Protein AF-A0A1Y0L9Y8-F1 (afdb_monomer)

Secondary structure (DSSP, 8-state):
---GGG--HHHHHHHHHHHHHHHHHHHHHHHHHHHTSPPPHHHHHHHHHHHHHHHHHHHHHTT--

Nearest PDB structures (foldseek):
  4ne1-assembly1_K  TM=6.986E-01  e=6.744E+00  Homo sapiens
  5l89-assembly3_U  TM=5.239E-01  e=8.298E+00  Rhodospirillum rubrum
  6sv1-assembly2_T  TM=5.358E-01  e=8.298E+00  Rhodospirillum rubrum

Sequence (65 aa):
MTDITELVQSDINSAMLSSIEGFAFLVVDSLEFEMGRELTGEESQRVFQQVETAINNVTSEGGAA

Structure (mmCIF, N/CA/C/O backbone):
data_AF-A0A1Y0L9Y8-F1
#
_entry.id   AF-A0A1Y0L9Y8-F1
#
loop_
_atom_site.group_PDB
_atom_site.id
_atom_site.type_symbol
_atom_site.label_atom_id
_atom_site.label_alt_id
_atom_site.label_comp_id
_atom_site.label_asym_id
_atom_site.label_entity_id
_atom_site.label_seq_id
_atom_site.pdbx_PDB_ins_code
_atom_site.Cartn_x
_atom_site.Cartn_y
_atom_site.Cartn_z
_atom_site.occupancy
_atom_site.B_iso_or_equiv
_atom_site.auth_seq_id
_atom_site.auth_comp_id
_atom_site.auth_asym_id
_atom_site.auth_atom_id
_atom_site.pdbx_PDB_model_num
ATOM 1 N N . MET A 1 1 ? 1.932 3.659 -28.245 1.00 57.59 1 MET A N 1
ATOM 2 C CA . MET A 1 1 ? 2.366 2.428 -27.562 1.00 57.59 1 MET A CA 1
ATOM 3 C C . MET A 1 1 ? 3.846 2.607 -27.332 1.00 57.59 1 MET A C 1
ATOM 5 O O . MET A 1 1 ? 4.570 2.642 -28.315 1.00 57.59 1 MET A O 1
ATOM 9 N N . THR A 1 2 ? 4.245 2.911 -26.099 1.00 66.88 2 THR A N 1
ATOM 10 C CA . THR A 1 2 ? 5.659 3.083 -25.743 1.00 66.88 2 THR A CA 1
ATOM 11 C C . THR A 1 2 ? 6.335 1.730 -25.892 1.00 66.88 2 THR A C 1
ATOM 13 O O . THR A 1 2 ? 5.795 0.736 -25.401 1.00 66.88 2 THR A O 1
ATOM 16 N N . ASP A 1 3 ? 7.447 1.671 -26.617 1.00 81.06 3 ASP A N 1
ATOM 17 C CA . ASP A 1 3 ? 8.227 0.442 -26.683 1.00 81.06 3 ASP A CA 1
ATOM 18 C C . ASP A 1 3 ? 8.809 0.163 -25.289 1.00 81.06 3 ASP A C 1
ATOM 20 O O . ASP A 1 3 ? 9.313 1.072 -24.627 1.00 81.06 3 ASP A O 1
ATOM 24 N N . ILE A 1 4 ? 8.729 -1.086 -24.821 1.00 79.62 4 ILE A N 1
ATOM 25 C CA . ILE A 1 4 ? 9.280 -1.487 -23.518 1.00 79.62 4 ILE A CA 1
ATOM 26 C C . ILE A 1 4 ? 10.790 -1.194 -23.457 1.00 79.62 4 ILE A C 1
ATOM 28 O O . ILE A 1 4 ? 11.328 -0.960 -22.378 1.00 79.62 4 ILE A O 1
ATOM 32 N N . THR A 1 5 ? 11.470 -1.163 -24.611 1.00 79.69 5 THR A N 1
ATOM 33 C CA . THR A 1 5 ? 12.903 -0.855 -24.710 1.00 79.69 5 THR A CA 1
ATOM 34 C C . THR A 1 5 ? 13.234 0.628 -24.543 1.00 79.69 5 THR A C 1
ATOM 36 O O . THR A 1 5 ? 14.404 0.963 -24.384 1.00 79.69 5 THR A O 1
ATOM 39 N N . GLU A 1 6 ? 12.237 1.516 -24.598 1.00 83.00 6 GLU A N 1
ATOM 40 C CA . GLU A 1 6 ? 12.397 2.967 -24.423 1.00 83.00 6 GLU A CA 1
ATOM 41 C C . GLU A 1 6 ? 12.032 3.447 -23.009 1.00 83.00 6 GLU A C 1
ATOM 43 O O . GLU A 1 6 ? 12.168 4.635 -22.719 1.00 83.00 6 GLU A O 1
ATOM 48 N N . LEU A 1 7 ? 11.589 2.545 -22.120 1.00 84.19 7 LEU A N 1
ATOM 49 C CA . LEU A 1 7 ? 11.280 2.894 -20.733 1.00 84.19 7 LEU A CA 1
ATOM 50 C C . LEU A 1 7 ? 12.541 3.346 -20.005 1.00 84.19 7 LEU A C 1
ATOM 52 O O . LEU A 1 7 ? 13.523 2.608 -19.887 1.00 84.19 7 LEU A O 1
ATOM 56 N N . VAL A 1 8 ? 12.488 4.553 -19.457 1.00 88.06 8 VAL A N 1
ATOM 57 C CA . VAL A 1 8 ? 13.528 5.036 -18.554 1.00 88.06 8 VAL A CA 1
ATOM 58 C C . VAL A 1 8 ? 13.191 4.648 -17.119 1.00 88.06 8 VAL A C 1
ATOM 60 O O . VAL A 1 8 ? 12.043 4.378 -16.766 1.00 88.06 8 VAL A O 1
ATOM 63 N N . GLN A 1 9 ? 14.200 4.652 -16.246 1.00 85.38 9 GLN A N 1
ATOM 64 C CA . GLN A 1 9 ? 14.025 4.289 -14.837 1.00 85.38 9 GLN A CA 1
ATOM 65 C C . GLN A 1 9 ? 12.919 5.102 -14.143 1.00 85.38 9 GLN A C 1
ATOM 67 O O . GLN A 1 9 ? 12.239 4.578 -13.265 1.00 85.38 9 GLN A O 1
ATOM 72 N N . SER A 1 10 ? 12.704 6.364 -14.534 1.00 86.56 10 SER A N 1
ATOM 73 C CA . SER A 1 10 ? 11.614 7.174 -13.981 1.00 86.56 10 SER A CA 1
ATOM 74 C C . SER A 1 10 ? 10.233 6.612 -14.311 1.00 86.56 10 SER A C 1
ATOM 76 O O . SER A 1 10 ? 9.367 6.650 -13.445 1.00 86.56 10 SER A O 1
ATOM 78 N N . ASP A 1 11 ? 10.036 6.041 -15.501 1.00 89.12 11 ASP A N 1
ATOM 79 C CA . ASP A 1 11 ? 8.756 5.440 -15.893 1.00 89.12 11 ASP A CA 1
ATOM 80 C C . ASP A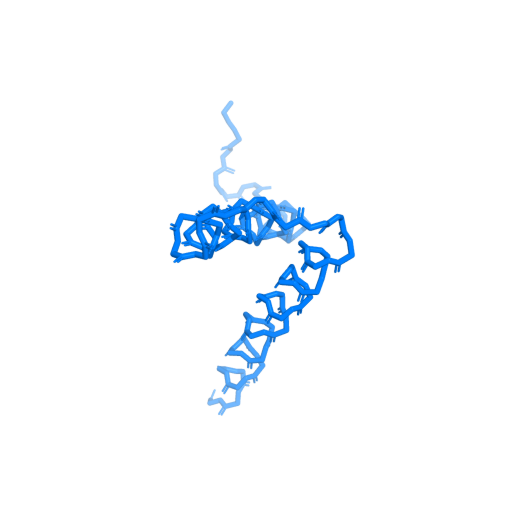 1 11 ? 8.466 4.200 -15.046 1.00 89.12 11 ASP A C 1
ATOM 82 O O . ASP A 1 11 ? 7.354 4.016 -14.552 1.00 89.12 11 ASP A O 1
ATOM 86 N N . ILE A 1 12 ? 9.500 3.382 -14.816 1.00 87.50 12 ILE A N 1
ATOM 87 C CA . ILE A 1 12 ? 9.428 2.205 -13.945 1.00 87.50 12 ILE A CA 1
ATOM 88 C C . ILE A 1 12 ? 9.110 2.635 -12.510 1.00 87.50 12 ILE A C 1
ATOM 90 O O . ILE A 1 12 ? 8.198 2.086 -11.896 1.00 87.50 12 ILE A O 1
ATOM 94 N N . ASN A 1 13 ? 9.796 3.654 -11.987 1.00 86.25 13 ASN A N 1
ATOM 95 C CA . ASN A 1 13 ? 9.552 4.164 -10.638 1.00 86.25 13 ASN A CA 1
ATOM 96 C C . ASN A 1 13 ? 8.122 4.710 -10.484 1.00 86.25 13 ASN A C 1
ATOM 98 O O . ASN A 1 13 ? 7.464 4.435 -9.483 1.00 86.25 13 ASN A O 1
ATOM 102 N N . SER A 1 14 ? 7.612 5.447 -11.475 1.00 88.62 14 SER A N 1
ATOM 103 C CA . SER A 1 14 ? 6.231 5.940 -11.472 1.00 88.62 14 SER A CA 1
ATOM 104 C C . SER A 1 14 ? 5.207 4.806 -11.542 1.00 88.62 14 SER A C 1
ATOM 106 O O . SER A 1 14 ? 4.197 4.850 -10.835 1.00 88.62 14 SER A O 1
ATOM 108 N N . ALA A 1 15 ? 5.467 3.770 -12.344 1.00 90.88 15 ALA A N 1
ATOM 109 C CA . ALA A 1 15 ? 4.616 2.586 -12.408 1.00 90.88 15 ALA A CA 1
ATOM 110 C C . ALA A 1 15 ? 4.617 1.810 -11.081 1.00 90.88 15 ALA A C 1
ATOM 112 O O . ALA A 1 15 ? 3.560 1.371 -10.626 1.00 90.88 15 ALA A O 1
ATOM 113 N N . MET A 1 16 ? 5.778 1.684 -10.431 1.00 89.50 16 MET A N 1
ATOM 114 C CA . MET A 1 16 ? 5.895 1.080 -9.102 1.00 89.50 16 MET A CA 1
ATOM 115 C C . MET A 1 16 ? 5.103 1.868 -8.059 1.00 89.50 16 MET A C 1
ATOM 117 O O . MET A 1 16 ? 4.307 1.269 -7.343 1.00 89.50 16 MET A O 1
ATOM 121 N N . LEU A 1 17 ? 5.251 3.197 -8.014 1.00 88.81 17 LEU A N 1
ATOM 122 C CA . LEU A 1 17 ? 4.499 4.045 -7.085 1.00 88.81 17 LEU A CA 1
ATOM 123 C C . LEU A 1 17 ? 2.984 3.896 -7.288 1.00 88.81 17 LEU A C 1
ATOM 125 O O . LEU A 1 17 ? 2.262 3.621 -6.335 1.00 88.81 17 LEU A O 1
ATOM 129 N N . SER A 1 18 ? 2.522 3.966 -8.540 1.00 91.75 18 SER A N 1
ATOM 130 C CA . SER A 1 18 ? 1.100 3.782 -8.874 1.00 91.75 18 SER A CA 1
ATOM 131 C C . SER A 1 18 ? 0.590 2.391 -8.466 1.00 91.75 18 SER A C 1
ATOM 133 O O . SER A 1 18 ? -0.553 2.228 -8.043 1.00 91.75 18 SER A O 1
ATOM 135 N N . SER A 1 19 ? 1.445 1.369 -8.571 1.00 93.38 19 SER A N 1
ATOM 136 C CA . SER A 1 19 ? 1.114 0.002 -8.153 1.00 93.38 19 SER A CA 1
ATOM 137 C C . SER A 1 19 ? 1.007 -0.123 -6.631 1.00 93.38 19 SER A C 1
ATOM 139 O O . SER A 1 19 ? 0.116 -0.819 -6.146 1.00 93.38 19 SER A O 1
ATOM 141 N N . ILE A 1 20 ? 1.872 0.564 -5.875 1.00 93.06 20 ILE A N 1
ATOM 142 C CA . ILE A 1 20 ? 1.808 0.626 -4.405 1.00 93.06 20 ILE A CA 1
ATOM 143 C C . ILE A 1 20 ? 0.507 1.301 -3.964 1.00 93.06 20 ILE A C 1
ATOM 145 O O . ILE A 1 20 ? -0.182 0.770 -3.097 1.00 93.06 20 ILE A O 1
ATOM 149 N N . GLU A 1 21 ? 0.135 2.423 -4.584 1.00 92.62 21 GLU A N 1
ATOM 150 C CA . GLU A 1 21 ? -1.125 3.127 -4.304 1.00 92.62 21 GLU A CA 1
ATOM 151 C C . GLU A 1 21 ? -2.346 2.232 -4.557 1.00 92.62 21 GLU A C 1
ATOM 153 O O . GLU A 1 21 ? -3.213 2.098 -3.692 1.00 92.62 21 GLU A O 1
ATOM 158 N N . GLY A 1 22 ? -2.387 1.559 -5.712 1.00 95.38 22 GLY A N 1
ATOM 159 C CA . GLY A 1 22 ? -3.465 0.628 -6.044 1.00 95.38 22 GLY A CA 1
ATOM 160 C C . GLY A 1 22 ? -3.539 -0.563 -5.087 1.0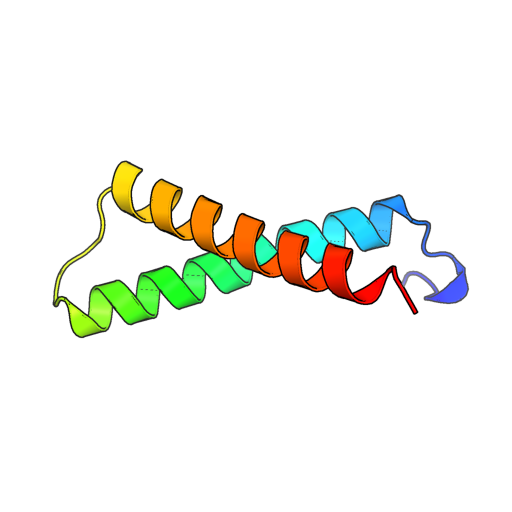0 95.38 22 GLY A C 1
ATOM 161 O O . GLY A 1 22 ? -4.627 -0.955 -4.667 1.00 95.38 22 GLY A O 1
ATOM 162 N N . PHE A 1 23 ? -2.395 -1.124 -4.693 1.00 95.25 23 PHE A N 1
ATOM 163 C CA . PHE A 1 23 ? -2.364 -2.223 -3.731 1.0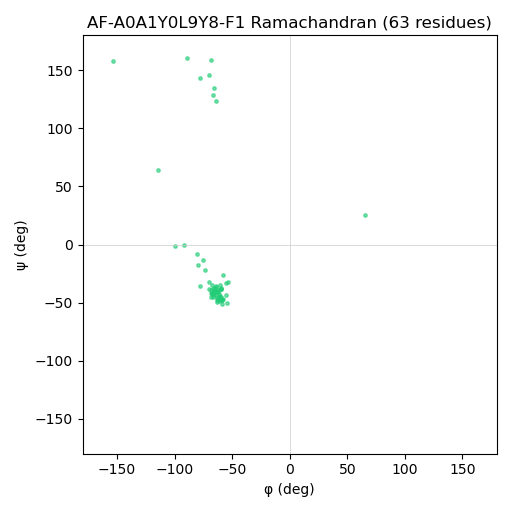0 95.25 23 PHE A CA 1
ATOM 164 C C . PHE A 1 23 ? -2.793 -1.772 -2.329 1.00 95.25 23 PHE A C 1
ATOM 166 O O . PHE A 1 23 ? -3.587 -2.457 -1.691 1.00 95.25 23 PHE A O 1
ATOM 173 N N . ALA A 1 24 ? -2.348 -0.600 -1.869 1.00 96.25 24 ALA A N 1
ATOM 174 C CA . ALA A 1 24 ? -2.771 -0.035 -0.591 1.00 96.25 24 ALA A CA 1
ATOM 175 C C . ALA A 1 24 ? -4.290 0.188 -0.531 1.00 96.25 24 ALA A C 1
ATOM 177 O O . ALA A 1 24 ? -4.901 -0.103 0.494 1.00 96.25 24 ALA A O 1
ATOM 178 N N . PHE A 1 25 ? -4.910 0.623 -1.633 1.00 96.31 25 PHE A N 1
ATOM 179 C CA . PHE A 1 25 ? -6.367 0.724 -1.736 1.00 96.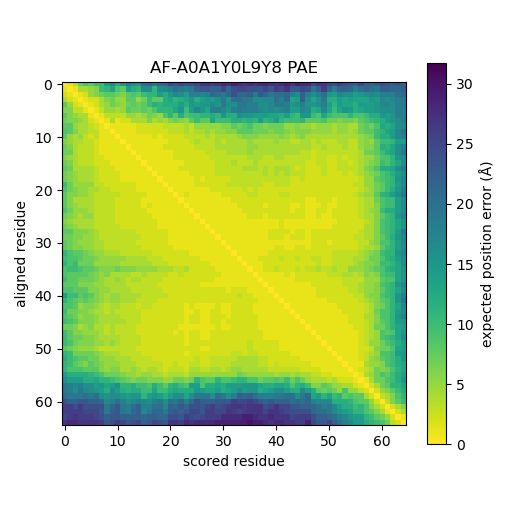31 25 PHE A CA 1
ATOM 180 C C . PHE A 1 25 ? -7.063 -0.632 -1.540 1.00 96.31 25 PHE A C 1
ATOM 182 O O . PHE A 1 25 ? -8.009 -0.724 -0.764 1.00 96.31 25 PHE A O 1
ATOM 189 N N . LEU A 1 26 ? -6.570 -1.701 -2.177 1.00 97.81 26 LEU A N 1
ATOM 190 C CA . LEU A 1 26 ? -7.128 -3.052 -2.005 1.00 97.81 26 LEU A CA 1
ATOM 191 C C . LEU A 1 26 ? -6.977 -3.571 -0.567 1.00 97.81 26 LEU A C 1
ATOM 193 O O . LEU A 1 26 ? -7.856 -4.272 -0.062 1.00 97.81 26 LEU A O 1
ATOM 197 N N . VAL A 1 27 ? -5.870 -3.229 0.102 1.00 97.62 27 VAL A N 1
ATOM 198 C CA . VAL A 1 27 ? -5.662 -3.562 1.519 1.00 97.62 27 VAL A CA 1
ATOM 199 C C . VAL A 1 27 ? -6.662 -2.812 2.400 1.00 97.62 27 VAL A C 1
ATOM 201 O O . VAL A 1 27 ? -7.238 -3.424 3.295 1.00 97.62 27 VAL A O 1
ATOM 204 N N . VAL A 1 28 ? -6.903 -1.521 2.141 1.00 98.19 28 VAL A N 1
ATOM 205 C CA . VAL A 1 28 ? -7.930 -0.738 2.850 1.00 98.19 28 VAL A CA 1
ATOM 206 C C . VAL A 1 28 ? -9.312 -1.365 2.671 1.00 98.19 28 VAL A C 1
ATOM 208 O O . VAL A 1 28 ? -9.946 -1.666 3.675 1.00 98.19 28 VAL A O 1
ATOM 211 N N . ASP A 1 29 ? -9.732 -1.649 1.436 1.00 97.88 29 ASP A N 1
ATOM 212 C CA . ASP A 1 29 ? -11.036 -2.267 1.135 1.00 97.88 29 ASP A CA 1
ATOM 213 C C . ASP A 1 29 ? -11.228 -3.598 1.885 1.00 97.88 29 ASP A C 1
ATOM 215 O O . ASP A 1 29 ? -12.259 -3.843 2.514 1.00 97.88 29 ASP A O 1
ATOM 219 N N . SER A 1 30 ? -10.182 -4.429 1.915 1.00 98.19 30 SER A N 1
ATOM 220 C CA . SER A 1 30 ? -10.200 -5.700 2.650 1.00 98.19 30 SER A CA 1
ATOM 221 C C . SER A 1 30 ? -10.355 -5.494 4.163 1.00 98.19 30 SER A C 1
ATOM 223 O O . SER A 1 30 ? -11.138 -6.194 4.804 1.00 98.19 30 SER A O 1
ATOM 225 N N . LEU A 1 31 ? -9.640 -4.523 4.743 1.00 98.12 31 LEU A N 1
ATOM 226 C CA . LEU A 1 31 ? -9.735 -4.201 6.170 1.00 98.12 31 LEU A CA 1
ATOM 227 C C . LEU A 1 31 ? -11.108 -3.627 6.534 1.00 98.12 31 LEU A C 1
ATOM 229 O O . LEU A 1 31 ? -11.677 -4.004 7.556 1.00 98.12 31 LEU A O 1
ATOM 233 N N . GLU A 1 32 ? -11.659 -2.740 5.708 1.00 98.25 32 GLU A N 1
ATOM 234 C CA . GLU A 1 32 ? -12.986 -2.155 5.915 1.00 98.25 32 GLU A CA 1
ATOM 235 C C . GLU A 1 32 ? -14.085 -3.220 5.865 1.00 98.25 32 GLU A C 1
ATOM 237 O O . GLU A 1 32 ? -14.987 -3.225 6.712 1.00 98.25 32 GLU A O 1
ATOM 242 N N . PHE A 1 33 ? -13.969 -4.171 4.931 1.00 97.56 33 PHE A N 1
ATOM 243 C CA . PHE A 1 33 ? -14.847 -5.335 4.853 1.00 97.56 33 PHE A CA 1
ATOM 244 C C . PHE A 1 33 ? -14.793 -6.178 6.136 1.00 97.56 33 PHE A C 1
ATOM 246 O O . PHE A 1 33 ? -15.839 -6.510 6.697 1.00 97.56 33 PHE A O 1
ATOM 253 N N . GLU A 1 34 ? -13.595 -6.496 6.636 1.00 97.94 34 GLU A N 1
ATOM 254 C CA . GLU A 1 34 ? -13.419 -7.285 7.863 1.00 97.94 34 GLU A CA 1
ATOM 255 C C . GLU A 1 34 ? -13.898 -6.549 9.124 1.00 97.94 34 GLU A C 1
ATOM 257 O O . GLU A 1 34 ? -14.482 -7.157 10.024 1.00 97.94 34 GLU A O 1
ATOM 262 N N . MET A 1 35 ? -13.672 -5.236 9.200 1.00 97.06 35 MET A N 1
ATOM 263 C CA . MET A 1 35 ? -14.055 -4.405 10.345 1.00 97.06 35 MET A CA 1
ATOM 264 C C . MET A 1 35 ? -15.538 -4.019 10.338 1.00 97.06 35 MET A C 1
ATOM 266 O O . MET A 1 35 ? -16.060 -3.586 11.369 1.00 97.06 35 MET A O 1
ATOM 270 N N . GLY A 1 36 ? -16.213 -4.140 9.192 1.00 98.19 36 GLY A N 1
ATOM 271 C CA . GLY A 1 36 ? -17.597 -3.708 9.011 1.00 98.19 36 GLY A CA 1
ATOM 272 C C . GLY A 1 36 ? -17.780 -2.191 9.124 1.00 98.19 36 GLY A C 1
ATOM 273 O O . GLY A 1 36 ? -18.863 -1.735 9.498 1.00 98.19 36 GLY A O 1
ATOM 274 N N . ARG A 1 37 ? -16.728 -1.408 8.854 1.00 98.19 37 ARG A N 1
ATOM 275 C CA . ARG A 1 37 ? -16.765 0.061 8.818 1.00 98.19 37 ARG A CA 1
ATOM 276 C C . ARG A 1 37 ? -15.683 0.620 7.902 1.00 98.19 37 ARG A C 1
ATOM 278 O O . ARG A 1 37 ? -14.641 -0.002 7.742 1.00 98.19 37 ARG A O 1
ATOM 285 N N . GLU A 1 38 ? -15.895 1.843 7.431 1.00 98.06 38 GLU A N 1
ATOM 286 C CA . GLU A 1 38 ? -14.869 2.613 6.726 1.00 98.06 38 GLU A CA 1
ATOM 287 C C . GLU A 1 38 ? -13.749 3.063 7.678 1.00 98.06 38 GLU A C 1
ATOM 289 O O . GLU A 1 38 ? -13.970 3.362 8.865 1.00 98.06 38 GLU A O 1
ATOM 294 N N . LEU A 1 39 ? -12.533 3.116 7.145 1.00 98.00 39 LEU A N 1
ATOM 295 C CA . LEU A 1 39 ? -11.378 3.723 7.775 1.00 98.00 39 LEU A CA 1
ATOM 296 C C . LEU A 1 39 ? -11.450 5.243 7.626 1.00 98.00 39 LEU A C 1
ATOM 298 O O . LEU A 1 39 ? -11.861 5.806 6.613 1.00 98.00 39 LEU A O 1
ATOM 302 N N . THR A 1 40 ? -11.006 5.940 8.663 1.00 98.12 40 THR A N 1
ATOM 303 C CA . THR A 1 40 ? -10.765 7.380 8.569 1.00 98.12 40 THR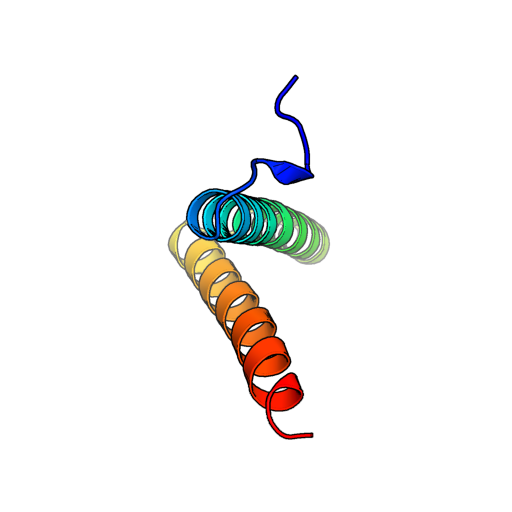 A CA 1
ATOM 304 C C . THR A 1 40 ? -9.582 7.660 7.644 1.00 98.12 40 THR A C 1
ATOM 306 O O . THR A 1 40 ? -8.696 6.823 7.482 1.00 98.12 40 THR A O 1
ATOM 309 N N . GLY A 1 41 ? -9.491 8.879 7.104 1.00 96.81 41 GLY A N 1
ATOM 310 C CA . GLY A 1 41 ? -8.353 9.263 6.259 1.00 96.81 41 GLY A CA 1
ATOM 311 C C . GLY A 1 41 ? -6.989 9.067 6.939 1.00 96.81 41 GLY A C 1
ATOM 312 O O . GLY A 1 41 ? -6.024 8.683 6.285 1.00 96.81 41 GLY A O 1
ATOM 313 N N . GLU A 1 42 ? -6.910 9.251 8.261 1.00 97.88 42 GLU A N 1
ATOM 314 C CA . GLU A 1 42 ? -5.692 8.966 9.031 1.00 97.88 42 GLU A CA 1
ATOM 315 C C . GLU A 1 42 ? -5.373 7.466 9.105 1.00 97.88 42 GLU A C 1
ATOM 317 O O . GLU A 1 42 ? -4.207 7.078 9.043 1.00 97.88 42 GLU A O 1
ATOM 322 N N . GLU A 1 43 ? -6.388 6.614 9.252 1.00 97.88 43 GLU A N 1
ATOM 323 C CA . GLU A 1 43 ? -6.222 5.159 9.273 1.00 97.88 43 GLU A CA 1
ATOM 324 C C . GLU A 1 43 ? -5.800 4.638 7.896 1.00 97.88 43 GLU A C 1
ATOM 326 O O . GLU A 1 43 ? -4.819 3.900 7.811 1.00 97.88 43 GLU A O 1
ATOM 331 N N . SER A 1 44 ? -6.443 5.095 6.820 1.00 97.31 44 SER A N 1
ATOM 332 C CA . SER A 1 44 ? -6.063 4.740 5.448 1.00 97.31 44 SER A CA 1
ATOM 333 C C . SER A 1 44 ? -4.641 5.204 5.117 1.00 97.31 44 SER A C 1
ATOM 335 O O . SER A 1 44 ? -3.867 4.451 4.527 1.00 97.31 44 SER A O 1
ATOM 337 N N . GLN A 1 45 ? -4.238 6.394 5.582 1.00 97.00 45 GLN A N 1
ATOM 338 C CA . GLN A 1 45 ? -2.861 6.871 5.427 1.00 97.00 45 GLN A CA 1
ATOM 339 C C . GLN A 1 45 ? -1.850 5.987 6.174 1.00 97.00 45 GLN A C 1
ATOM 341 O O . GLN A 1 45 ? -0.761 5.724 5.660 1.00 97.00 45 GLN A O 1
ATOM 346 N N . ARG A 1 46 ? -2.193 5.498 7.374 1.00 97.56 46 ARG A N 1
ATOM 347 C CA . ARG A 1 46 ? -1.340 4.548 8.110 1.00 97.56 46 ARG A CA 1
ATOM 348 C C . ARG A 1 46 ? -1.217 3.209 7.387 1.00 97.56 46 ARG A C 1
ATOM 350 O O . ARG A 1 46 ? -0.138 2.622 7.414 1.00 97.56 46 ARG A O 1
ATOM 357 N N . VAL A 1 47 ? -2.289 2.726 6.756 1.00 96.75 47 VAL A N 1
ATOM 358 C CA . VAL A 1 47 ? -2.251 1.504 5.935 1.00 96.75 47 VAL A CA 1
ATOM 359 C C . VAL A 1 47 ? -1.320 1.704 4.742 1.00 96.75 47 VAL A C 1
ATOM 361 O O . VAL A 1 47 ? -0.419 0.892 4.543 1.00 96.75 47 VAL A O 1
ATOM 364 N N . PHE A 1 48 ? -1.455 2.818 4.016 1.00 95.44 48 PHE A N 1
ATOM 365 C CA . PHE A 1 48 ? -0.567 3.150 2.900 1.00 95.44 48 PHE A CA 1
ATOM 366 C C . PHE A 1 48 ? 0.913 3.138 3.312 1.00 95.44 48 PHE A C 1
ATOM 368 O O . PHE A 1 48 ? 1.717 2.451 2.687 1.00 95.44 48 PHE A O 1
ATOM 375 N N . GLN A 1 49 ? 1.269 3.819 4.407 1.00 95.38 49 GLN A N 1
ATOM 376 C CA . GLN A 1 49 ? 2.652 3.869 4.904 1.00 95.38 49 GLN A CA 1
ATOM 377 C C . GLN A 1 49 ? 3.210 2.483 5.258 1.00 95.38 49 GLN A C 1
ATOM 379 O O . GLN A 1 49 ? 4.384 2.202 5.006 1.00 95.38 49 GLN A O 1
ATOM 384 N N . GLN A 1 50 ? 2.387 1.607 5.841 1.00 95.25 50 GLN A N 1
ATOM 385 C CA . GLN A 1 50 ? 2.793 0.234 6.152 1.00 95.25 50 GLN A CA 1
ATOM 386 C C . GLN A 1 50 ? 3.013 -0.595 4.884 1.00 95.25 50 GLN A C 1
ATOM 388 O O . GLN A 1 50 ? 4.004 -1.320 4.803 1.00 95.25 50 GLN A O 1
ATOM 393 N N . VAL A 1 51 ? 2.136 -0.456 3.887 1.00 94.19 51 VAL A N 1
ATOM 394 C CA . VAL A 1 51 ? 2.260 -1.132 2.588 1.00 94.19 51 VAL A CA 1
ATOM 395 C C . VAL A 1 51 ? 3.521 -0.675 1.851 1.00 94.19 51 VAL A C 1
ATOM 397 O O . VAL A 1 51 ? 4.322 -1.509 1.431 1.00 94.19 51 VAL A O 1
ATOM 400 N N . GLU A 1 52 ? 3.742 0.636 1.755 1.00 92.12 52 GLU A N 1
ATOM 401 C CA . GLU A 1 52 ? 4.938 1.221 1.142 1.00 92.12 52 GLU A CA 1
ATOM 402 C C . GLU A 1 52 ? 6.219 0.732 1.837 1.00 92.12 52 GLU A C 1
ATOM 404 O O . GLU A 1 52 ? 7.155 0.272 1.180 1.00 92.12 52 GLU A O 1
ATOM 409 N N . THR A 1 53 ? 6.248 0.759 3.173 1.00 91.12 53 THR A N 1
ATOM 410 C CA . THR A 1 53 ? 7.400 0.292 3.961 1.00 91.12 53 THR A CA 1
ATOM 411 C C . THR A 1 53 ? 7.679 -1.193 3.732 1.00 91.12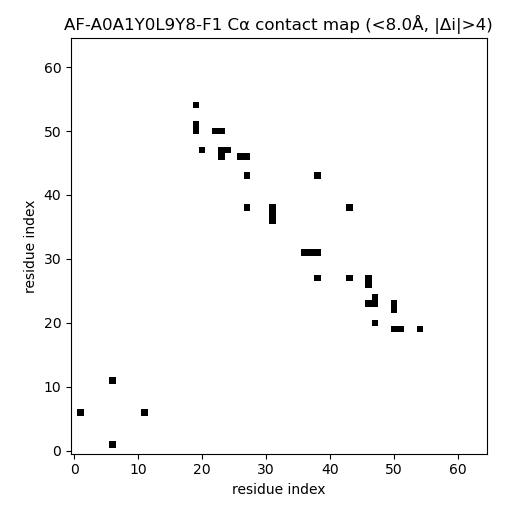 53 THR A C 1
ATOM 413 O O . THR A 1 53 ? 8.829 -1.574 3.523 1.00 91.12 53 THR A O 1
ATOM 416 N N . ALA A 1 54 ? 6.646 -2.041 3.743 1.00 89.44 54 ALA A N 1
ATOM 417 C CA . ALA A 1 54 ? 6.800 -3.477 3.523 1.00 89.44 54 ALA A CA 1
ATOM 418 C C . ALA A 1 54 ? 7.402 -3.778 2.141 1.00 89.44 54 ALA A C 1
ATOM 420 O O . ALA A 1 54 ? 8.335 -4.573 2.033 1.00 89.44 54 ALA A O 1
ATOM 421 N N . ILE A 1 55 ? 6.925 -3.098 1.096 1.00 85.56 55 ILE A N 1
ATOM 422 C CA . ILE A 1 55 ? 7.412 -3.277 -0.279 1.00 85.56 55 ILE A CA 1
ATOM 423 C C . ILE A 1 55 ? 8.858 -2.775 -0.428 1.00 85.56 55 ILE A C 1
ATOM 425 O O . ILE A 1 55 ? 9.703 -3.456 -1.019 1.00 85.56 55 ILE A O 1
ATOM 429 N N . ASN A 1 56 ? 9.181 -1.621 0.157 1.00 83.38 56 ASN A N 1
ATOM 430 C CA . ASN A 1 56 ? 10.531 -1.056 0.103 1.00 83.38 56 ASN A CA 1
ATOM 431 C C . ASN A 1 56 ? 11.559 -1.891 0.889 1.00 83.38 56 ASN A C 1
ATOM 433 O O . ASN A 1 56 ? 12.703 -2.034 0.448 1.00 83.38 56 ASN A O 1
ATOM 437 N N . ASN A 1 57 ? 11.157 -2.491 2.014 1.00 80.69 57 ASN A N 1
ATOM 438 C CA . ASN A 1 57 ? 12.022 -3.375 2.799 1.00 80.69 57 ASN A CA 1
ATOM 439 C C . ASN A 1 57 ? 12.353 -4.666 2.040 1.00 80.69 57 ASN A C 1
ATOM 441 O O . ASN A 1 57 ? 13.523 -5.030 1.950 1.00 80.69 57 ASN A O 1
ATOM 445 N N . VAL A 1 58 ? 11.358 -5.302 1.411 1.00 69.81 58 VAL A N 1
ATOM 446 C CA . VAL A 1 58 ? 11.572 -6.500 0.573 1.00 69.81 58 VAL A CA 1
ATOM 447 C C . VAL A 1 58 ? 12.517 -6.199 -0.595 1.00 69.81 58 VAL A C 1
ATOM 449 O O . VAL A 1 58 ? 13.372 -7.013 -0.940 1.00 69.81 58 VAL A O 1
ATOM 452 N N . THR A 1 59 ? 12.415 -5.000 -1.170 1.00 60.72 59 THR A N 1
ATOM 453 C CA . THR A 1 59 ? 13.293 -4.562 -2.266 1.00 60.72 59 THR A CA 1
ATOM 454 C C . THR A 1 59 ? 14.732 -4.309 -1.791 1.00 60.72 59 THR A C 1
ATOM 456 O O . THR A 1 59 ? 15.675 -4.561 -2.539 1.00 60.72 59 THR A O 1
ATOM 459 N N . SER A 1 60 ? 14.930 -3.867 -0.543 1.00 58.50 60 SER A N 1
ATOM 460 C CA . SER A 1 60 ? 16.269 -3.645 0.030 1.00 58.50 60 SER A CA 1
ATOM 461 C C . SER A 1 60 ? 16.956 -4.940 0.470 1.00 58.50 60 SER A C 1
ATOM 463 O O . SER A 1 60 ? 18.167 -5.073 0.305 1.00 58.50 60 SER A O 1
ATOM 465 N N . GLU A 1 61 ? 16.209 -5.918 0.985 1.00 52.41 61 GLU A N 1
ATOM 466 C CA . GLU A 1 61 ? 16.761 -7.223 1.381 1.00 52.41 61 GLU A CA 1
ATOM 467 C C . GLU A 1 61 ? 17.116 -8.109 0.173 1.00 52.41 61 GLU A C 1
ATOM 469 O O . GLU A 1 61 ? 17.993 -8.965 0.271 1.00 52.41 61 GLU A O 1
ATOM 474 N N . GLY A 1 62 ? 16.513 -7.863 -0.996 1.00 42.75 62 GLY A N 1
ATOM 475 C CA . GLY A 1 62 ? 16.861 -8.529 -2.258 1.00 42.75 62 GLY A CA 1
ATOM 476 C C . GLY A 1 62 ? 18.098 -7.972 -2.979 1.00 42.75 62 GLY A C 1
ATOM 477 O O . GLY A 1 62 ? 18.535 -8.562 -3.963 1.00 42.75 62 GLY A O 1
ATOM 478 N N . GLY A 1 63 ? 18.664 -6.849 -2.516 1.00 43.06 63 GLY A N 1
ATOM 479 C CA . GLY A 1 63 ? 19.831 -6.187 -3.121 1.00 43.06 63 GLY A CA 1
ATOM 480 C C . GLY A 1 6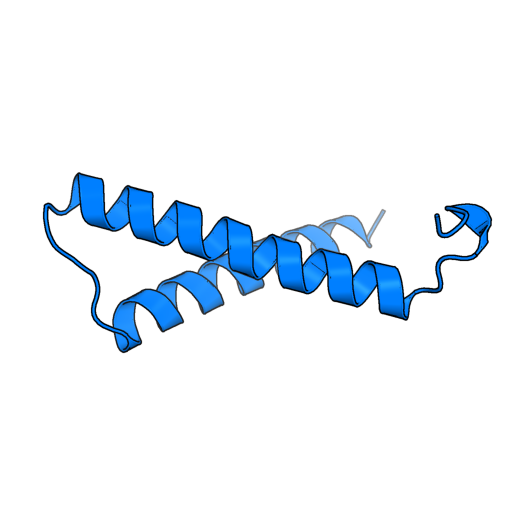3 ? 21.191 -6.621 -2.560 1.00 43.06 63 GLY A C 1
ATOM 481 O O . GLY A 1 63 ? 22.221 -6.112 -2.999 1.00 43.06 63 GLY A O 1
ATOM 482 N N . ALA A 1 64 ? 21.206 -7.535 -1.587 1.00 44.34 64 ALA A N 1
ATOM 483 C CA . ALA A 1 64 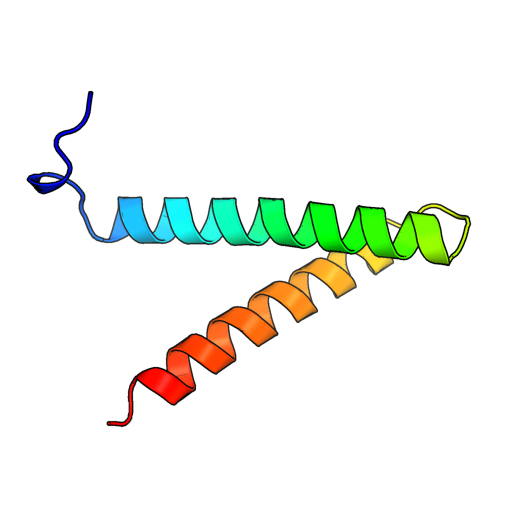? 22.414 -8.101 -0.991 1.00 44.34 64 ALA A CA 1
ATOM 484 C C . ALA A 1 64 ? 22.518 -9.605 -1.300 1.00 44.34 64 ALA A C 1
ATOM 486 O O . ALA A 1 64 ? 22.447 -10.440 -0.399 1.00 44.34 64 ALA A O 1
ATOM 487 N N . ALA A 1 65 ? 22.667 -9.950 -2.578 1.00 39.38 65 ALA A N 1
ATOM 488 C CA . ALA A 1 65 ? 23.072 -11.279 -3.033 1.00 39.38 65 ALA A CA 1
ATOM 489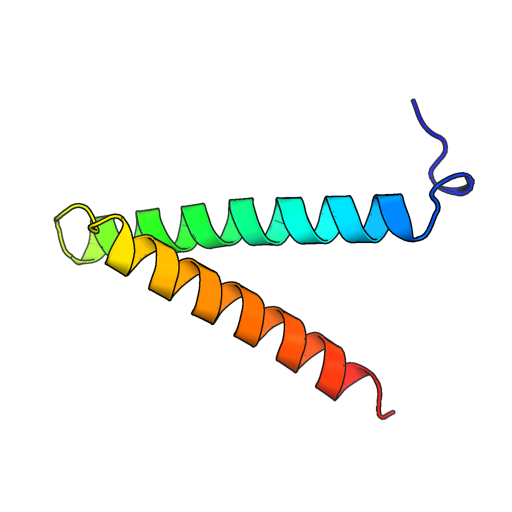 C C . ALA A 1 65 ? 24.019 -11.157 -4.230 1.00 39.38 65 ALA A C 1
ATOM 491 O O . ALA A 1 65 ? 23.720 -10.344 -5.133 1.00 39.38 65 ALA A O 1
#

Radius of gyration: 15.23 Å; Cα contacts (8 Å, |Δi|>4): 19; chains: 1; bounding box: 41×20×38 Å

Organism: Tatumella citrea (NCBI:txid53336)

Mean predicted aligned error: 6.61 Å

Solvent-accessible surface area (backbone atoms only — not comparable to full-atom values): 3852 Å² total; per-residue (Å²): 133,83,56,81,88,71,65,48,71,66,56,55,51,51,52,50,52,54,48,50,55,55,49,30,50,55,52,47,54,53,49,24,63,75,69,74,45,83,70,51,74,70,54,49,49,53,49,37,53,51,47,52,48,55,56,53,49,56,58,56,66,69,69,76,123

pLDDT: mean 86.62, std 15.58, range [39.38, 98.25]

Foldseek 3Di:
DDDPVPDDPVNVVVVVVVVLVVVLVVVQVVVCVVVVHHDDPVRSVVSSVVSVVVVVVVVVVVVPD